Protein AF-A0A645D9C9-F1 (afdb_monomer)

Sequence (69 aa):
MRKELRNRGIRRLQVVFSPEEPAPATQLETPPPGRRSVPASNPWVPATAGLLLGSAVVRQLLAEPEVQS

Mean predicted aligned error: 8.45 Å

Radius of gyration: 18.53 Å; Cα contacts (8 Å, |Δi|>4): 19; chains: 1; bounding box: 4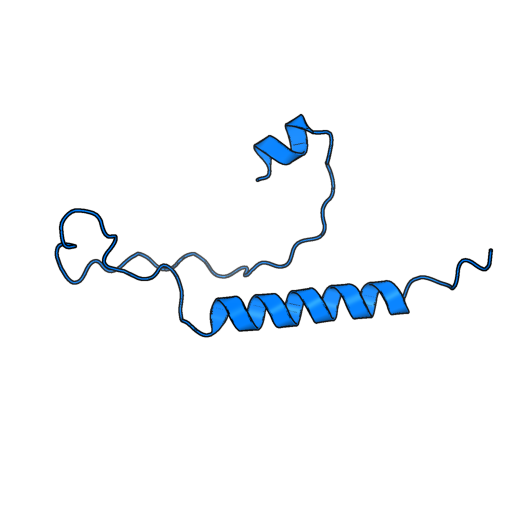0×24×47 Å

Structure (mmCIF, N/CA/C/O backbone):
data_AF-A0A645D9C9-F1
#
_entry.id   AF-A0A645D9C9-F1
#
loop_
_atom_site.group_PDB
_atom_site.id
_atom_site.type_symbol
_atom_site.label_atom_id
_atom_site.label_alt_id
_atom_site.label_comp_id
_atom_site.label_asym_id
_atom_site.label_entity_id
_atom_site.label_seq_id
_atom_site.pdbx_PDB_ins_code
_atom_site.Cartn_x
_atom_site.Cartn_y
_atom_site.Cartn_z
_atom_site.occupancy
_atom_site.B_iso_or_equiv
_atom_site.auth_seq_id
_atom_site.auth_comp_id
_atom_site.auth_asym_id
_atom_site.auth_atom_id
_atom_site.pdbx_PDB_model_num
ATOM 1 N N . MET A 1 1 ? 7.459 9.575 3.605 1.00 92.00 1 MET A N 1
ATOM 2 C CA . MET A 1 1 ? 6.361 9.535 4.600 1.00 92.00 1 MET A CA 1
ATOM 3 C C . MET A 1 1 ? 6.811 9.219 6.025 1.00 92.00 1 MET A C 1
ATOM 5 O O . MET A 1 1 ? 6.602 10.070 6.872 1.00 92.00 1 MET A O 1
ATOM 9 N N . ARG A 1 2 ? 7.456 8.077 6.331 1.00 94.88 2 ARG A N 1
ATOM 10 C CA . ARG A 1 2 ? 7.786 7.702 7.732 1.00 94.88 2 ARG A CA 1
ATOM 11 C C . ARG A 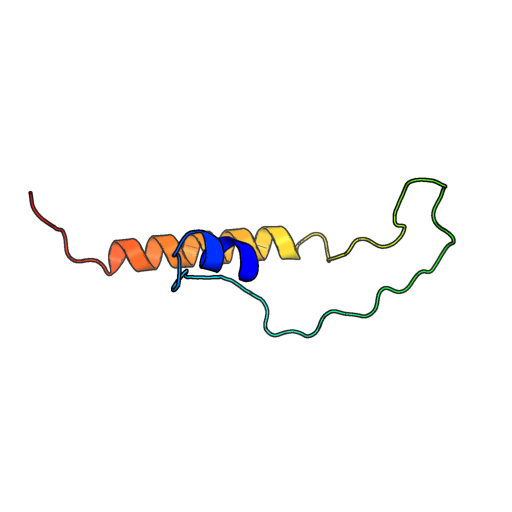1 2 ? 8.550 8.769 8.535 1.00 94.88 2 ARG A C 1
ATOM 13 O O . ARG A 1 2 ? 8.209 9.018 9.684 1.00 94.88 2 ARG A O 1
ATOM 20 N N . LYS A 1 3 ? 9.569 9.400 7.932 1.00 96.06 3 LYS A N 1
ATOM 21 C CA . LYS A 1 3 ? 10.346 10.487 8.565 1.00 96.06 3 LYS A CA 1
ATOM 22 C C . LYS A 1 3 ? 9.446 11.661 8.962 1.00 96.06 3 LYS A C 1
ATOM 24 O O . LYS A 1 3 ? 9.505 12.116 10.094 1.00 96.06 3 LYS A O 1
ATOM 29 N N . GLU A 1 4 ? 8.588 12.084 8.043 1.00 97.56 4 GLU A N 1
ATOM 30 C CA . GLU A 1 4 ? 7.677 13.209 8.240 1.00 97.56 4 GLU A CA 1
ATOM 31 C C . GLU A 1 4 ? 6.601 12.907 9.293 1.00 97.56 4 GLU A C 1
ATOM 33 O O . GLU A 1 4 ? 6.367 13.712 10.186 1.00 97.56 4 GLU A O 1
ATOM 38 N N . LEU A 1 5 ? 6.003 11.711 9.254 1.00 97.50 5 LEU A N 1
ATOM 39 C CA . LEU A 1 5 ? 5.019 11.281 10.255 1.00 97.50 5 LEU A CA 1
ATOM 40 C C . LEU A 1 5 ? 5.617 11.247 11.666 1.00 97.50 5 LEU A C 1
ATOM 42 O O . LEU A 1 5 ? 4.989 11.722 12.608 1.00 97.50 5 LEU A O 1
ATOM 46 N N . ARG A 1 6 ? 6.861 10.769 11.804 1.00 96.50 6 ARG A N 1
ATOM 47 C CA . ARG A 1 6 ? 7.573 10.777 13.086 1.00 96.50 6 ARG A CA 1
ATOM 48 C C . ARG A 1 6 ? 7.812 12.195 13.602 1.00 96.50 6 ARG A C 1
ATOM 50 O O . ARG A 1 6 ? 7.606 12.428 14.787 1.00 96.50 6 ARG A O 1
ATOM 57 N N . ASN A 1 7 ? 8.200 13.128 12.731 1.00 97.75 7 ASN A N 1
ATOM 58 C CA . ASN A 1 7 ? 8.376 14.535 13.107 1.00 97.75 7 ASN A CA 1
ATOM 59 C C . ASN A 1 7 ? 7.063 15.168 13.605 1.00 97.75 7 ASN A C 1
ATOM 61 O O . ASN A 1 7 ? 7.097 16.041 14.462 1.00 97.75 7 ASN A O 1
ATOM 65 N N . ARG A 1 8 ? 5.911 14.687 13.118 1.00 97.19 8 ARG A N 1
ATOM 66 C CA . ARG A 1 8 ? 4.564 15.103 13.553 1.00 97.19 8 ARG A CA 1
ATOM 67 C C . ARG A 1 8 ? 4.025 14.318 14.758 1.00 97.19 8 ARG A C 1
ATOM 69 O O . ARG A 1 8 ? 2.865 14.478 15.114 1.00 97.19 8 ARG A O 1
ATOM 76 N N . GLY A 1 9 ? 4.821 13.429 15.358 1.00 97.31 9 GLY A N 1
ATOM 77 C CA . GLY A 1 9 ? 4.407 12.604 16.501 1.00 97.31 9 GLY A CA 1
ATOM 78 C C . GLY A 1 9 ? 3.518 11.400 16.155 1.00 97.31 9 GLY A C 1
ATOM 79 O O . GLY A 1 9 ? 3.115 10.664 17.054 1.00 97.31 9 GLY A O 1
ATOM 80 N N . ILE A 1 10 ? 3.252 11.134 14.874 1.00 96.75 10 ILE A N 1
ATOM 81 C CA . ILE A 1 10 ? 2.412 10.015 14.429 1.00 96.75 10 ILE A CA 1
ATOM 82 C C . ILE A 1 10 ? 3.270 8.749 14.354 1.00 96.75 10 ILE A C 1
ATOM 84 O O . ILE A 1 10 ? 4.119 8.600 13.471 1.00 96.75 10 ILE A O 1
ATOM 88 N N . ARG A 1 11 ? 3.052 7.825 15.297 1.00 93.62 11 ARG A N 1
ATOM 89 C CA . ARG A 1 11 ? 3.844 6.585 15.425 1.00 93.62 11 ARG A CA 1
ATOM 90 C C . ARG A 1 11 ? 3.189 5.358 14.798 1.00 93.62 11 ARG A C 1
ATOM 92 O O . ARG A 1 11 ? 3.901 4.454 14.373 1.00 93.62 11 ARG A O 1
ATOM 99 N N . ARG A 1 12 ? 1.856 5.323 14.732 1.00 93.75 12 ARG A N 1
ATOM 100 C CA . ARG A 1 12 ? 1.084 4.202 14.190 1.00 93.75 12 ARG A CA 1
ATOM 101 C C . ARG A 1 12 ? 0.080 4.731 13.177 1.00 93.75 12 ARG A C 1
ATOM 103 O O . ARG A 1 12 ? -0.741 5.577 13.506 1.00 93.75 12 ARG A O 1
ATOM 110 N N . LEU A 1 13 ? 0.185 4.234 11.953 1.00 94.00 13 LEU A N 1
ATOM 111 C CA . LEU A 1 13 ? -0.724 4.528 10.855 1.00 94.00 13 LEU A CA 1
ATOM 112 C C . LEU A 1 13 ? -0.995 3.211 10.133 1.00 94.00 13 LEU A C 1
ATOM 114 O O . LEU A 1 13 ? -0.047 2.515 9.764 1.00 94.00 13 LEU A O 1
ATOM 118 N N . GLN A 1 14 ? -2.268 2.860 9.964 1.00 94.38 14 GLN A N 1
ATOM 119 C CA . GLN A 1 14 ? -2.656 1.715 9.149 1.00 94.38 14 GLN A CA 1
ATOM 120 C C . GLN A 1 14 ? -2.351 2.016 7.680 1.00 94.38 14 GLN A C 1
ATOM 122 O O . GLN A 1 14 ? -2.620 3.114 7.196 1.00 94.38 14 GLN A O 1
ATOM 127 N N . VAL A 1 15 ? -1.760 1.052 6.978 1.00 94.94 15 VAL A N 1
ATOM 128 C CA . VAL A 1 15 ? -1.336 1.210 5.585 1.00 94.94 15 VAL A CA 1
ATOM 129 C C . VAL A 1 15 ? -1.739 -0.007 4.767 1.00 94.94 15 VAL A C 1
ATOM 131 O O . VAL A 1 15 ? -1.700 -1.133 5.259 1.00 94.94 15 VAL A O 1
ATOM 134 N N . VAL A 1 16 ? -2.081 0.229 3.503 1.00 95.00 16 VAL A N 1
ATOM 135 C CA . VAL A 1 16 ? -2.177 -0.809 2.474 1.00 95.00 16 VAL A CA 1
ATOM 136 C C . VAL A 1 16 ? -0.921 -0.713 1.620 1.00 95.00 16 VAL A C 1
ATOM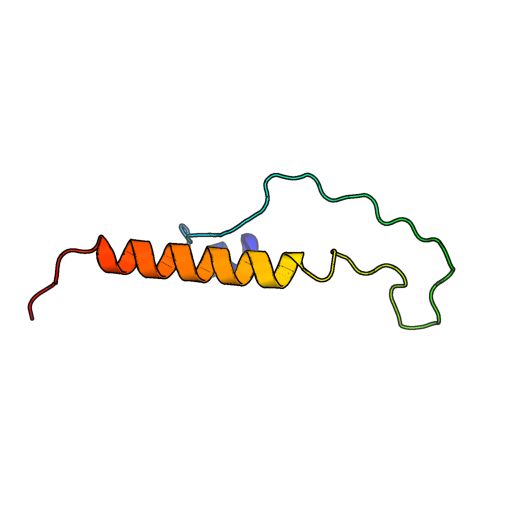 138 O O . VAL A 1 16 ? -0.564 0.372 1.161 1.00 95.00 16 VAL A O 1
ATOM 141 N N . PHE A 1 17 ? -0.225 -1.832 1.444 1.00 94.19 17 PHE A N 1
ATOM 142 C CA . PHE A 1 17 ? 1.005 -1.909 0.660 1.00 94.19 17 PHE A CA 1
ATOM 143 C C . PHE A 1 17 ? 1.120 -3.276 -0.024 1.00 94.19 17 PHE A C 1
ATOM 145 O O . PHE A 1 17 ? 0.484 -4.237 0.408 1.00 94.19 17 PHE A O 1
ATOM 152 N N . SER A 1 18 ? 1.931 -3.350 -1.081 1.00 92.56 18 SER A N 1
ATOM 153 C CA . SER A 1 18 ? 2.324 -4.622 -1.695 1.00 92.56 18 SER A CA 1
ATOM 154 C C . SER A 1 18 ? 3.637 -5.110 -1.074 1.00 92.56 18 SER A C 1
ATOM 156 O O . SER A 1 18 ? 4.557 -4.296 -0.949 1.00 92.56 18 SER A O 1
ATOM 158 N N . PRO A 1 19 ? 3.753 -6.395 -0.689 1.00 95.06 19 PRO A N 1
ATOM 159 C CA . PRO A 1 19 ? 5.020 -6.984 -0.260 1.00 95.06 19 PRO A CA 1
ATOM 160 C C . PRO A 1 19 ? 5.951 -7.329 -1.435 1.00 95.06 19 PRO A C 1
ATOM 162 O O . PRO A 1 19 ? 7.092 -7.708 -1.195 1.00 95.06 19 PRO A O 1
ATOM 165 N N . GLU A 1 20 ? 5.471 -7.233 -2.678 1.00 92.81 20 GLU A N 1
ATOM 166 C CA . GLU A 1 20 ? 6.272 -7.456 -3.883 1.00 92.81 20 GLU A CA 1
ATOM 167 C C . GLU A 1 20 ? 7.452 -6.478 -3.950 1.00 92.81 20 GLU A C 1
ATOM 169 O O . GLU A 1 20 ? 7.317 -5.287 -3.647 1.00 92.81 20 GLU A O 1
ATOM 174 N N . GLU A 1 21 ? 8.613 -6.980 -4.367 1.00 91.50 21 GLU A N 1
ATOM 175 C CA . GLU A 1 21 ? 9.770 -6.127 -4.600 1.00 91.50 21 GLU A CA 1
ATOM 176 C C . GLU A 1 21 ? 9.539 -5.209 -5.810 1.00 91.50 21 GLU A C 1
ATOM 178 O O . GLU A 1 21 ? 8.935 -5.621 -6.801 1.00 91.50 21 GLU A O 1
ATOM 183 N N . PRO A 1 22 ? 10.029 -3.957 -5.778 1.00 86.94 22 PRO A N 1
ATOM 184 C CA . PRO A 1 22 ? 9.928 -3.077 -6.930 1.00 86.94 22 PRO A CA 1
ATOM 185 C C . PRO A 1 22 ? 10.630 -3.680 -8.149 1.00 86.94 22 PRO A C 1
ATOM 187 O O . PRO A 1 22 ? 11.828 -3.962 -8.106 1.00 86.94 22 PRO A O 1
ATOM 190 N N . ALA A 1 23 ? 9.901 -3.812 -9.257 1.00 83.81 23 ALA A N 1
ATOM 191 C CA . ALA A 1 23 ? 10.498 -4.224 -10.517 1.00 83.81 23 ALA A CA 1
ATOM 192 C C . ALA A 1 23 ? 11.545 -3.191 -10.983 1.00 83.81 23 ALA A C 1
ATOM 194 O O . ALA A 1 23 ? 11.331 -1.978 -10.840 1.00 83.81 23 ALA A O 1
ATOM 195 N N . PRO A 1 24 ? 12.676 -3.635 -11.561 1.00 81.25 24 PRO A N 1
ATOM 196 C CA . PRO A 1 24 ? 13.660 -2.723 -12.120 1.00 81.25 24 PRO A CA 1
ATOM 197 C C . PRO A 1 24 ? 13.039 -1.934 -13.275 1.00 81.25 24 PRO A C 1
ATOM 199 O O . PRO A 1 24 ? 12.344 -2.484 -14.128 1.00 81.25 24 PRO A O 1
ATOM 202 N N . ALA A 1 25 ? 13.307 -0.631 -13.325 1.00 77.00 25 ALA A N 1
ATOM 203 C CA . ALA A 1 25 ? 12.843 0.197 -14.428 1.00 77.00 25 ALA A CA 1
ATOM 204 C C . ALA A 1 25 ? 13.607 -0.173 -15.709 1.00 77.00 25 ALA A C 1
ATOM 206 O O . ALA A 1 25 ? 14.795 0.122 -15.837 1.00 77.00 25 ALA A O 1
ATOM 207 N N . THR A 1 26 ? 12.933 -0.806 -16.670 1.00 72.31 26 THR A N 1
ATOM 208 C CA . THR A 1 26 ? 13.521 -1.093 -17.983 1.00 72.31 26 THR A CA 1
ATOM 209 C C . THR A 1 26 ? 13.405 0.136 -18.875 1.00 72.31 26 THR A C 1
ATOM 211 O O . THR A 1 26 ? 12.351 0.416 -19.441 1.00 72.31 26 THR A O 1
ATOM 214 N N . GLN A 1 27 ? 14.488 0.899 -18.989 1.00 71.50 27 GLN A N 1
ATOM 215 C CA . GLN A 1 27 ? 14.527 2.102 -19.814 1.00 71.50 27 GLN A CA 1
ATOM 216 C C . GLN A 1 27 ? 14.768 1.717 -21.281 1.00 71.50 27 GLN A C 1
ATOM 218 O O . GLN A 1 27 ? 15.903 1.655 -21.737 1.00 71.50 27 GLN A O 1
ATOM 223 N N . LEU A 1 28 ? 13.684 1.395 -21.994 1.00 70.06 28 LEU A N 1
ATOM 224 C CA . LEU A 1 28 ? 13.737 0.916 -23.383 1.00 70.06 28 LEU A CA 1
ATOM 225 C C . LEU A 1 28 ? 14.121 2.016 -24.389 1.00 70.06 28 LEU A C 1
ATOM 227 O O . LEU A 1 28 ? 14.662 1.710 -25.444 1.00 70.06 28 LEU A O 1
ATOM 231 N N . GLU A 1 29 ? 13.888 3.287 -24.047 1.00 70.06 29 GLU A N 1
ATOM 232 C CA . GLU A 1 29 ? 14.231 4.447 -24.876 1.00 70.06 29 GLU A CA 1
ATOM 233 C C . GLU A 1 29 ? 14.722 5.619 -24.015 1.00 70.06 29 GLU A C 1
ATOM 235 O O . GLU A 1 29 ? 14.259 5.821 -22.878 1.00 70.06 29 GLU A O 1
ATOM 240 N N . THR A 1 30 ? 15.637 6.420 -24.576 1.00 71.75 30 THR A N 1
ATOM 241 C CA . THR A 1 30 ? 16.064 7.695 -23.988 1.00 71.75 30 THR A CA 1
ATOM 242 C C . THR A 1 30 ? 14.838 8.597 -23.855 1.00 71.75 30 THR A C 1
ATOM 244 O O . THR A 1 30 ? 14.232 8.946 -24.870 1.00 71.75 30 THR A O 1
ATOM 247 N N . PRO A 1 31 ? 14.434 8.979 -22.632 1.00 67.88 31 PRO A N 1
ATOM 248 C CA . PRO A 1 31 ? 13.259 9.810 -22.468 1.00 67.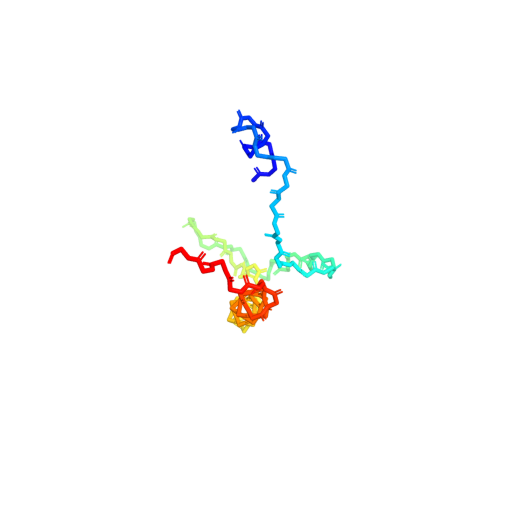88 31 PRO A CA 1
ATOM 249 C C . PRO A 1 31 ? 13.439 11.159 -23.179 1.00 67.88 31 PRO A C 1
ATOM 251 O O . PRO A 1 31 ? 14.529 11.736 -23.113 1.00 67.88 31 PRO A O 1
ATOM 254 N N . PRO A 1 32 ? 12.37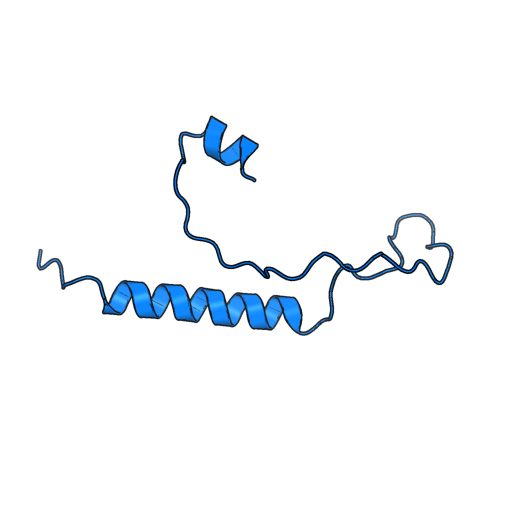1 11.714 -23.785 1.00 71.25 32 PRO A N 1
ATOM 255 C CA . PRO A 1 32 ? 12.372 13.100 -24.230 1.00 71.25 32 PRO A CA 1
ATOM 256 C C . PRO A 1 32 ? 12.766 14.024 -23.067 1.00 71.25 32 PRO A C 1
ATOM 258 O O . PRO A 1 32 ? 12.397 13.740 -21.917 1.00 71.25 32 PRO A O 1
ATOM 261 N N . PRO A 1 33 ? 13.479 15.134 -23.330 1.00 77.06 33 PRO A N 1
ATOM 262 C CA . PRO A 1 33 ? 13.886 16.058 -22.279 1.00 77.06 33 PRO A CA 1
ATOM 263 C C . PRO A 1 33 ? 12.666 16.494 -21.451 1.00 77.06 33 PRO A C 1
ATOM 265 O O . PRO A 1 33 ? 11.694 17.025 -21.982 1.00 77.06 33 PRO A O 1
ATOM 268 N N . GLY A 1 34 ? 12.702 16.217 -20.142 1.00 70.75 34 GLY A N 1
ATOM 269 C CA . GLY A 1 34 ? 11.655 16.603 -19.187 1.00 70.75 34 GLY A CA 1
ATOM 270 C C . GLY A 1 34 ? 10.643 15.519 -18.783 1.00 70.75 34 GLY A C 1
ATOM 271 O O . GLY A 1 34 ? 9.793 15.798 -17.938 1.00 70.75 34 GLY A O 1
ATOM 272 N N . ARG A 1 35 ? 10.712 14.283 -19.305 1.00 65.00 35 ARG A N 1
ATOM 273 C CA . ARG A 1 35 ? 9.845 13.164 -18.858 1.00 65.00 35 ARG A CA 1
ATOM 274 C C . ARG A 1 35 ? 10.657 11.953 -18.393 1.00 65.00 35 ARG A C 1
ATOM 276 O O . ARG A 1 35 ? 11.797 11.770 -18.788 1.00 65.00 35 ARG A O 1
ATOM 283 N N . ARG A 1 36 ? 10.068 11.101 -17.549 1.00 63.50 36 ARG A N 1
ATOM 284 C CA . ARG A 1 36 ? 10.565 9.732 -17.307 1.00 63.50 36 ARG A CA 1
ATOM 285 C C . ARG A 1 36 ? 9.833 8.800 -18.277 1.00 63.50 36 ARG A C 1
ATOM 287 O O . ARG A 1 36 ? 8.615 8.906 -18.382 1.00 63.50 36 ARG A O 1
ATOM 294 N N . SER A 1 37 ? 10.559 7.952 -19.010 1.00 62.59 37 SER A N 1
ATOM 295 C CA . SER A 1 37 ? 10.000 7.131 -20.100 1.00 62.59 37 SER A CA 1
ATOM 296 C C . SER A 1 37 ? 9.258 5.879 -19.622 1.00 62.59 37 SER A C 1
ATOM 298 O O . SER A 1 37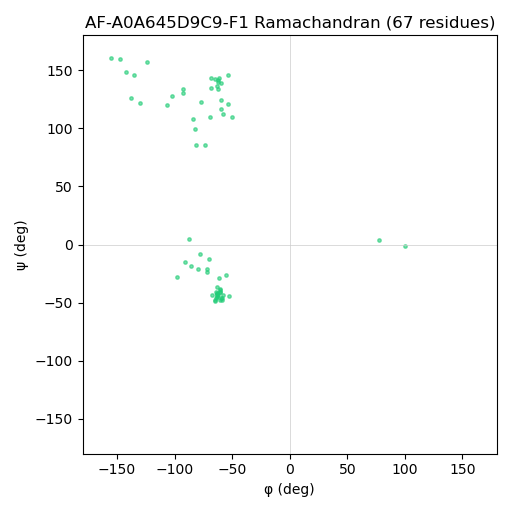 ? 8.395 5.387 -20.339 1.00 62.59 37 SER A O 1
ATOM 300 N N . VAL A 1 38 ? 9.522 5.390 -18.406 1.00 63.88 38 VAL A N 1
ATOM 301 C CA . VAL A 1 38 ? 8.901 4.161 -17.887 1.00 63.88 38 VAL A CA 1
ATOM 302 C C . VAL A 1 38 ? 7.847 4.511 -16.832 1.00 63.88 38 VAL A C 1
ATOM 304 O O . VAL A 1 38 ? 8.199 5.143 -15.827 1.00 63.88 38 VAL A O 1
ATOM 307 N N . PRO A 1 39 ? 6.565 4.139 -17.020 1.00 64.56 39 PRO A N 1
ATOM 308 C CA . PRO A 1 39 ? 5.571 4.263 -15.963 1.00 64.56 39 PRO A CA 1
ATOM 309 C C . PRO A 1 39 ? 5.976 3.382 -14.777 1.00 64.56 39 PRO A C 1
ATOM 311 O O . PRO A 1 39 ? 6.364 2.231 -14.942 1.00 64.56 39 PRO A O 1
ATOM 314 N N . ALA A 1 40 ? 5.898 3.937 -13.567 1.00 72.19 40 ALA A N 1
ATOM 315 C CA . ALA A 1 40 ? 6.380 3.271 -12.356 1.00 72.19 40 ALA A CA 1
ATOM 316 C C . ALA A 1 40 ? 5.530 2.058 -11.924 1.00 72.19 40 ALA A C 1
ATOM 318 O O . ALA A 1 40 ? 5.945 1.315 -11.039 1.00 72.19 40 ALA A O 1
ATOM 319 N N . SER A 1 41 ? 4.339 1.871 -12.499 1.00 76.69 41 SER A N 1
ATOM 320 C CA . SER A 1 41 ? 3.445 0.755 -12.187 1.00 76.69 41 SER A CA 1
ATOM 321 C C . SER A 1 41 ? 2.493 0.440 -13.342 1.00 76.69 41 SER A C 1
ATOM 323 O O . SER A 1 41 ? 2.234 1.279 -14.208 1.00 76.69 41 SER A O 1
ATOM 325 N N . ASN A 1 42 ? 1.940 -0.776 -13.329 1.00 85.69 42 ASN A N 1
ATOM 326 C CA . ASN A 1 42 ? 0.875 -1.168 -14.248 1.00 85.69 42 ASN A CA 1
ATOM 327 C C . ASN A 1 42 ? -0.405 -0.344 -13.984 1.00 85.69 42 ASN A C 1
ATOM 329 O O . ASN A 1 42 ? -0.748 -0.134 -12.816 1.00 85.69 42 ASN A O 1
ATOM 333 N N . PRO A 1 43 ? -1.169 0.057 -15.023 1.00 86.62 43 PRO A N 1
ATOM 334 C CA . PRO A 1 43 ? -2.334 0.942 -14.878 1.00 86.62 43 PRO A CA 1
ATOM 335 C C . PRO A 1 43 ? -3.413 0.474 -13.886 1.00 86.62 43 PRO A C 1
ATOM 337 O O . PRO A 1 43 ? -4.127 1.296 -13.319 1.00 86.62 43 PRO A O 1
ATOM 340 N N . TRP A 1 44 ? -3.535 -0.835 -13.651 1.00 90.62 44 TRP A N 1
ATOM 341 C CA . TRP A 1 44 ? -4.539 -1.420 -12.755 1.00 90.62 44 TRP A CA 1
ATOM 342 C C . TRP A 1 44 ? -4.114 -1.458 -11.276 1.00 90.62 44 TRP A C 1
ATOM 344 O O . TRP A 1 44 ? -4.967 -1.582 -10.390 1.00 90.62 44 TRP A O 1
ATOM 354 N N . VAL A 1 45 ? -2.815 -1.334 -10.979 1.00 93.31 45 VAL A N 1
ATOM 355 C CA . VAL A 1 45 ? -2.286 -1.442 -9.607 1.00 93.31 45 VAL A CA 1
ATOM 356 C C . VAL A 1 45 ? -2.816 -0.318 -8.704 1.00 93.31 45 VAL A C 1
ATOM 358 O O . VAL A 1 45 ? -3.304 -0.632 -7.616 1.00 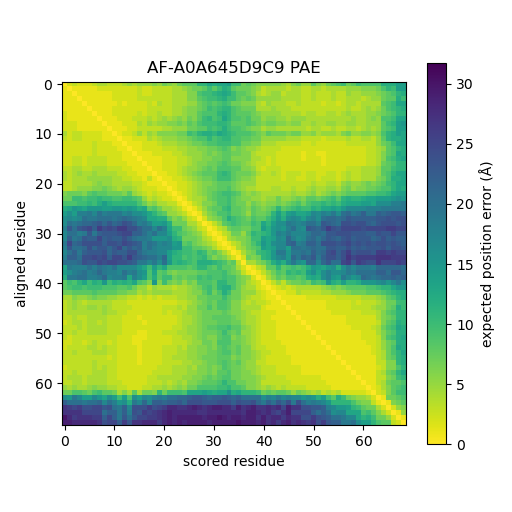93.31 45 VAL A O 1
ATOM 361 N N . PRO A 1 46 ? -2.824 0.969 -9.122 1.00 92.19 46 PRO A N 1
ATOM 362 C CA . PRO A 1 46 ? -3.381 2.043 -8.297 1.00 92.19 46 PRO A CA 1
ATOM 363 C C . PRO A 1 46 ? -4.869 1.853 -7.974 1.00 92.19 46 PRO A C 1
ATOM 365 O O . PRO A 1 46 ? -5.280 2.062 -6.834 1.00 92.19 46 PRO A O 1
ATOM 368 N N . ALA A 1 47 ? -5.668 1.410 -8.951 1.00 95.06 47 ALA A N 1
ATOM 369 C CA . ALA A 1 47 ? -7.095 1.157 -8.751 1.00 95.06 47 ALA A CA 1
ATOM 370 C C . ALA A 1 47 ? -7.327 0.033 -7.728 1.00 95.06 47 ALA A C 1
ATOM 372 O O . ALA A 1 47 ? -8.120 0.185 -6.799 1.00 95.06 47 ALA A O 1
ATOM 373 N N . THR A 1 48 ? -6.572 -1.062 -7.846 1.00 96.06 48 THR A N 1
ATOM 374 C CA . THR A 1 48 ? -6.646 -2.199 -6.916 1.00 96.06 48 THR A CA 1
ATOM 375 C C . THR A 1 48 ? -6.265 -1.786 -5.494 1.00 96.06 48 THR A C 1
ATOM 377 O O . THR A 1 48 ? -6.973 -2.119 -4.544 1.00 96.06 48 THR A O 1
ATOM 380 N N . ALA A 1 49 ? -5.198 -0.996 -5.332 1.00 95.06 49 ALA A N 1
ATOM 381 C CA . ALA A 1 49 ? -4.801 -0.464 -4.029 1.00 95.06 49 ALA A CA 1
ATOM 382 C C . ALA A 1 49 ? -5.900 0.413 -3.399 1.00 95.06 49 ALA A C 1
ATOM 384 O O . ALA A 1 49 ? -6.153 0.305 -2.199 1.00 95.06 49 ALA A O 1
ATOM 385 N N . GLY A 1 50 ? -6.592 1.231 -4.201 1.00 96.75 50 GLY A N 1
ATOM 386 C CA . GLY A 1 50 ? -7.731 2.035 -3.749 1.00 96.75 50 GLY A CA 1
ATOM 387 C C . GLY A 1 50 ? -8.908 1.188 -3.256 1.00 96.75 50 GLY A C 1
ATOM 388 O O . GLY A 1 50 ? -9.449 1.453 -2.182 1.00 96.75 50 GLY A O 1
ATOM 389 N N . LEU A 1 51 ? -9.262 0.125 -3.985 1.00 98.00 51 LEU A N 1
ATOM 390 C CA . LEU A 1 51 ? -10.320 -0.809 -3.578 1.00 98.00 51 LEU A CA 1
ATOM 391 C C . LEU A 1 51 ? -9.972 -1.539 -2.273 1.00 98.00 51 LEU A C 1
ATOM 393 O O . LEU A 1 51 ? -10.815 -1.658 -1.382 1.00 98.00 51 LEU A O 1
ATOM 397 N N . LEU A 1 52 ? -8.722 -1.991 -2.128 1.00 97.62 52 LEU A N 1
ATOM 398 C CA . LEU A 1 52 ? -8.243 -2.638 -0.903 1.00 97.62 52 LEU A CA 1
ATOM 399 C C . LEU A 1 52 ? -8.261 -1.680 0.293 1.00 97.62 52 LEU A C 1
ATOM 401 O O . LEU A 1 52 ? -8.678 -2.076 1.382 1.00 97.62 52 LEU A O 1
ATOM 405 N N . LEU A 1 53 ? -7.866 -0.419 0.090 1.00 97.88 53 LEU A N 1
ATOM 406 C CA . LEU A 1 53 ? -7.949 0.618 1.116 1.00 97.88 53 LEU A CA 1
ATOM 407 C C . LEU A 1 53 ? -9.398 0.849 1.561 1.00 97.88 53 LEU A C 1
ATOM 409 O O . LEU A 1 53 ? -9.669 0.833 2.759 1.00 97.88 53 LEU A O 1
ATOM 413 N N . GLY A 1 54 ? -10.329 1.000 0.614 1.00 97.44 54 GLY A N 1
ATOM 414 C CA . GLY A 1 54 ? -11.754 1.163 0.918 1.00 97.44 54 GLY A CA 1
ATOM 415 C C . GLY A 1 54 ? -12.323 -0.022 1.702 1.00 97.44 54 GLY A C 1
ATOM 416 O O . GLY A 1 54 ? -12.961 0.167 2.735 1.00 97.44 54 GLY A O 1
ATOM 417 N N . SER A 1 55 ? -12.016 -1.250 1.272 1.00 97.19 55 SER A N 1
ATOM 418 C CA . SER A 1 55 ? -12.413 -2.480 1.972 1.00 97.19 55 SER A CA 1
ATOM 419 C C . SER A 1 55 ? -11.888 -2.527 3.411 1.00 97.19 55 SER A C 1
ATOM 421 O O . SER A 1 55 ? -12.635 -2.867 4.330 1.00 97.19 55 SER A O 1
ATOM 423 N N . ALA A 1 56 ? -10.626 -2.142 3.633 1.00 96.44 56 ALA A N 1
ATOM 424 C CA . ALA A 1 56 ? -10.035 -2.106 4.968 1.00 96.44 56 ALA A CA 1
ATOM 425 C C . ALA A 1 56 ? -10.750 -1.107 5.893 1.00 96.44 56 ALA A C 1
ATOM 427 O O . ALA A 1 56 ? -11.022 -1.443 7.044 1.00 96.44 56 ALA A O 1
ATOM 428 N N . VAL A 1 57 ? -11.098 0.081 5.386 1.00 96.31 57 VAL A N 1
ATOM 429 C CA . VAL A 1 57 ? -11.837 1.099 6.153 1.00 96.31 57 VAL A CA 1
ATOM 430 C C . VAL A 1 57 ? -13.244 0.613 6.502 1.00 96.31 57 VAL A C 1
ATOM 432 O O . VAL A 1 57 ? -13.631 0.671 7.663 1.00 96.31 57 VAL A O 1
ATOM 435 N N . VAL A 1 58 ? -13.994 0.076 5.533 1.00 96.69 58 VAL A N 1
ATO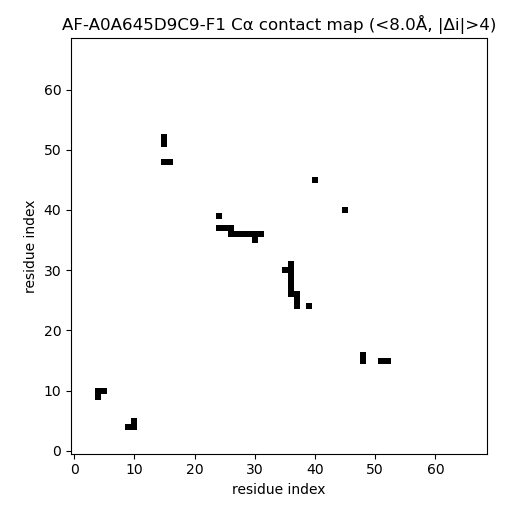M 436 C CA . VAL A 1 58 ? -15.363 -0.420 5.771 1.00 96.69 58 VAL A CA 1
ATOM 437 C C . VAL A 1 58 ? -15.371 -1.529 6.823 1.00 96.69 58 VAL A C 1
ATOM 439 O O . VAL A 1 58 ? -16.175 -1.497 7.749 1.00 96.69 58 VAL A O 1
ATOM 442 N N . ARG A 1 59 ? -14.450 -2.495 6.722 1.00 95.31 59 ARG A N 1
ATOM 443 C CA . ARG A 1 59 ? -14.343 -3.586 7.704 1.00 95.31 59 ARG A CA 1
ATOM 444 C C . ARG A 1 59 ? -13.981 -3.085 9.096 1.00 95.31 59 ARG A C 1
ATOM 446 O O . ARG A 1 59 ? -14.469 -3.648 10.067 1.00 95.31 59 ARG A O 1
ATOM 453 N N . GLN A 1 60 ? -13.139 -2.058 9.190 1.00 94.56 60 GLN A N 1
ATOM 454 C CA . GLN A 1 60 ? -12.795 -1.456 10.472 1.00 94.56 60 GLN A CA 1
ATOM 455 C C . GLN A 1 60 ? -14.021 -0.798 11.115 1.00 94.56 60 GLN A C 1
ATOM 457 O O . GLN A 1 60 ? -14.311 -1.084 12.269 1.00 94.56 60 GLN A O 1
ATOM 462 N N . LEU A 1 61 ? -14.771 0.007 10.356 1.00 94.25 61 LEU A N 1
ATOM 463 C CA . LEU A 1 61 ? -15.975 0.680 10.856 1.00 94.25 61 LEU A CA 1
ATOM 464 C C . LEU A 1 6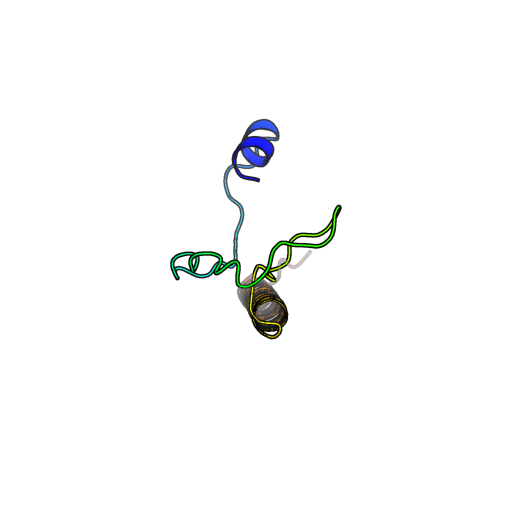1 ? -17.041 -0.309 11.340 1.00 94.25 61 LEU A C 1
ATOM 466 O O . LEU A 1 61 ? -17.680 -0.069 12.353 1.00 94.25 61 LEU A O 1
ATOM 470 N N . LEU A 1 62 ? -17.212 -1.436 10.642 1.00 95.56 62 LEU A N 1
ATOM 471 C CA . LEU A 1 62 ? -18.158 -2.483 11.046 1.00 95.56 62 LEU A CA 1
ATOM 472 C C . LEU A 1 62 ? -17.708 -3.277 12.283 1.00 95.56 62 LEU A C 1
ATOM 474 O O . LEU A 1 62 ? -18.532 -3.935 12.912 1.00 95.56 62 LEU A O 1
ATOM 478 N N . ALA A 1 63 ? -16.411 -3.274 12.600 1.00 90.62 63 ALA A N 1
ATOM 479 C CA . ALA A 1 63 ? -15.852 -3.982 13.750 1.00 90.62 63 ALA A CA 1
ATOM 480 C C . ALA A 1 63 ? -15.793 -3.114 15.020 1.00 90.62 63 ALA A C 1
ATOM 482 O O . ALA A 1 63 ? -15.591 -3.652 16.110 1.00 90.62 63 ALA A O 1
ATOM 483 N N . GLU A 1 64 ? -15.945 -1.793 14.897 1.00 78.12 64 GLU A N 1
ATOM 484 C CA . GLU A 1 64 ? -16.050 -0.886 16.039 1.00 78.12 64 GLU A CA 1
ATOM 485 C C . GLU A 1 64 ? -17.470 -0.999 16.641 1.00 78.12 64 GLU A C 1
ATOM 487 O O . GLU A 1 64 ? -18.451 -0.824 15.917 1.00 78.12 64 GLU A O 1
ATOM 492 N N . PRO A 1 65 ? -17.626 -1.336 17.940 1.00 62.84 65 PRO A N 1
ATOM 493 C CA . PRO A 1 65 ? -18.943 -1.345 18.573 1.00 62.84 65 PRO A CA 1
ATOM 494 C C . PRO A 1 65 ? -19.520 0.075 18.555 1.00 62.84 65 PRO A C 1
ATOM 496 O O . PRO A 1 65 ? -18.779 1.030 18.791 1.00 62.84 65 PRO A O 1
ATOM 499 N N . GLU A 1 66 ? -20.824 0.216 18.287 1.00 60.22 66 GLU A N 1
ATOM 500 C CA . GLU A 1 66 ? -21.511 1.513 18.324 1.00 60.22 66 GLU A CA 1
ATOM 501 C C . GLU A 1 66 ? -21.195 2.228 19.642 1.00 60.22 66 GLU A C 1
ATOM 503 O O . GLU A 1 66 ? -21.652 1.833 20.716 1.00 60.22 66 GLU A O 1
ATOM 508 N N . VAL A 1 67 ? -20.413 3.304 19.565 1.00 60.69 67 VAL A N 1
ATOM 509 C CA . VAL A 1 67 ? -20.306 4.262 20.661 1.00 60.69 67 VAL A CA 1
ATOM 510 C C . VAL A 1 67 ? -21.615 5.049 20.653 1.00 60.69 67 VAL A C 1
ATOM 512 O O . VAL A 1 67 ? -21.725 6.085 20.001 1.00 60.69 67 VAL A O 1
ATOM 515 N N . GLN A 1 68 ? -22.636 4.509 21.326 1.00 47.50 68 GLN A N 1
ATOM 516 C CA . GLN A 1 68 ? -23.859 5.243 21.647 1.00 47.50 68 GLN A CA 1
ATOM 517 C C . GLN A 1 68 ? -23.468 6.476 22.470 1.00 47.50 68 GLN A C 1
ATOM 519 O O . GLN A 1 68 ? -22.957 6.349 23.583 1.00 47.50 68 GLN A O 1
ATOM 524 N N . SER A 1 69 ? -23.646 7.655 21.870 1.00 47.81 69 SER A N 1
ATOM 525 C CA . SER A 1 69 ? -23.636 8.958 22.549 1.00 47.81 69 SER A CA 1
ATOM 526 C C . SER A 1 69 ? -25.061 9.385 22.861 1.00 47.81 69 SER A C 1
ATOM 528 O O . SER A 1 69 ? -25.933 9.130 22.000 1.00 47.81 69 SER A O 1
#

Foldseek 3Di:
DVVVCVVVVNDDDDADDDPDDQDDFDCPDDDDPPDDPGDRDDPCVVVVRVVVVVVVVVVVVVPDPPPDD

Organism: NCBI:txid1076179

Secondary structure (DSSP, 8-state):
-HHHHHHTT----------SPPPP----SPPPTTS-SS-SS-THHHHHHHHHHHHHHHHHHHHS-----

pLDDT: mean 85.1, std 13.84, range [47.5, 98.0]

Solvent-accessible surface area (backbone atoms only — not comparable to full-atom values): 4820 Å² total; per-residue (Å²): 106,73,70,59,37,49,76,70,70,52,86,81,78,94,80,84,81,76,91,70,77,83,76,81,84,71,76,87,58,87,47,60,95,94,55,80,71,59,76,94,62,63,87,62,54,64,58,51,53,50,53,52,48,52,52,54,52,55,55,48,61,72,68,52,76,84,80,82,125